Protein AF-A0A924TQT7-F1 (afdb_monomer)

Mean predicted aligned error: 9.61 Å

Foldseek 3Di:
DLVLLCVLCCVPQNLVRQLVLLQVLLVVLCVVVVLSVQVSADRDPSHGDCVSVVVSLVPDDVVCSVVSVVSSVVSSLVSVCVVPNNVVSVVSVCCVPPDPPPPPPPPPPDD

Secondary structure (DSSP, 8-state):
-HHHHHHHHHHHHHHHHHHHHHHHHHHHHTTT-GGGGGG-PPPBTTB---HHHHHHHHTS-HHHHHHHHHHHHHHHHHHHHHHH-HHHHHHHHHHHHS-------------

Structure (mmCIF, N/CA/C/O backbone):
data_AF-A0A924TQT7-F1
#
_entry.id   AF-A0A924TQT7-F1
#
loop_
_atom_site.group_PDB
_atom_site.id
_atom_site.type_symbol
_atom_site.label_atom_id
_atom_site.label_alt_id
_atom_site.label_comp_id
_atom_site.label_asym_id
_atom_site.label_entity_id
_atom_site.label_seq_id
_atom_site.pdbx_PDB_ins_code
_atom_site.Cartn_x
_atom_site.Cartn_y
_atom_site.Cartn_z
_atom_site.occupancy
_atom_site.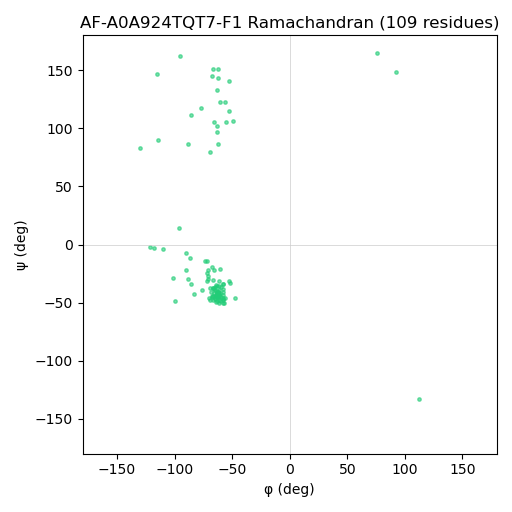B_iso_or_equiv
_atom_site.auth_seq_id
_atom_site.auth_comp_id
_atom_site.auth_asym_id
_atom_site.auth_atom_id
_atom_site.pdbx_PDB_model_num
ATOM 1 N N . MET A 1 1 ? -0.040 12.618 -3.912 1.00 61.66 1 MET A N 1
ATOM 2 C CA . MET A 1 1 ? -0.577 11.250 -3.754 1.00 61.66 1 MET A CA 1
ATOM 3 C C . MET A 1 1 ? -0.034 10.499 -2.530 1.00 61.66 1 MET A C 1
ATOM 5 O O . MET A 1 1 ? -0.693 10.548 -1.505 1.00 61.66 1 MET A O 1
ATOM 9 N N . LEU A 1 2 ? 1.146 9.851 -2.547 1.00 65.50 2 LEU A N 1
ATOM 10 C CA . LEU A 1 2 ? 1.658 9.090 -1.375 1.00 65.50 2 LEU A CA 1
ATOM 11 C C . LEU A 1 2 ? 1.801 9.948 -0.102 1.00 65.50 2 LEU A C 1
ATOM 13 O O . LEU A 1 2 ? 1.449 9.509 0.991 1.00 65.50 2 LEU A O 1
ATOM 17 N N . GLN A 1 3 ? 2.243 11.199 -0.250 1.00 68.06 3 GLN A N 1
ATOM 18 C CA . GLN A 1 3 ? 2.343 12.145 0.864 1.00 68.06 3 GLN A CA 1
ATOM 19 C C . GLN A 1 3 ? 0.973 12.548 1.435 1.00 68.06 3 GLN A C 1
ATOM 21 O O . GLN A 1 3 ? 0.824 12.673 2.646 1.00 68.06 3 GLN A O 1
ATOM 26 N N . GLU A 1 4 ? -0.047 12.701 0.589 1.00 71.94 4 GLU A N 1
ATOM 27 C CA . GLU A 1 4 ? -1.419 13.001 1.030 1.00 71.94 4 GLU A CA 1
ATOM 28 C C . GLU A 1 4 ? -2.040 11.802 1.749 1.00 71.94 4 GLU A C 1
ATOM 30 O O . GLU A 1 4 ? -2.704 11.976 2.768 1.00 71.94 4 GLU A O 1
ATOM 35 N N . MET A 1 5 ? -1.753 10.581 1.280 1.00 72.50 5 MET A N 1
ATOM 36 C CA . MET A 1 5 ? -2.127 9.349 1.979 1.00 72.50 5 MET A CA 1
ATOM 37 C C . MET A 1 5 ? -1.457 9.281 3.354 1.00 72.50 5 MET A C 1
ATOM 39 O O . MET A 1 5 ? -2.136 9.009 4.338 1.00 72.50 5 MET A O 1
ATOM 43 N N . ASN A 1 6 ? -0.160 9.596 3.457 1.00 72.50 6 ASN A N 1
ATOM 44 C CA . ASN A 1 6 ? 0.538 9.666 4.743 1.00 72.50 6 ASN A CA 1
ATOM 45 C C . ASN A 1 6 ? -0.145 10.664 5.694 1.00 72.50 6 ASN A C 1
ATOM 47 O O . ASN A 1 6 ? -0.493 10.306 6.817 1.00 72.50 6 ASN A O 1
ATOM 51 N N . THR A 1 7 ? -0.423 11.887 5.241 1.00 74.50 7 THR A N 1
ATOM 52 C CA . THR A 1 7 ? -1.084 12.915 6.062 1.00 74.50 7 THR A CA 1
ATOM 53 C C . THR A 1 7 ? -2.492 12.507 6.503 1.00 74.50 7 THR A C 1
ATOM 55 O O . THR A 1 7 ? -2.845 12.718 7.661 1.00 74.50 7 THR A O 1
ATOM 58 N N . ALA A 1 8 ? -3.280 11.881 5.625 1.00 75.56 8 ALA A N 1
ATOM 59 C CA . ALA A 1 8 ? -4.635 11.427 5.939 1.00 75.56 8 ALA A CA 1
ATOM 60 C C . ALA A 1 8 ? -4.661 10.217 6.891 1.00 75.56 8 ALA A C 1
ATOM 62 O O . ALA A 1 8 ? -5.589 10.073 7.687 1.00 75.56 8 ALA A O 1
ATOM 63 N N . LEU A 1 9 ? -3.646 9.350 6.830 1.00 76.88 9 LEU A N 1
ATOM 64 C CA . LEU A 1 9 ? -3.573 8.127 7.631 1.00 76.88 9 LEU A CA 1
ATOM 65 C C . LEU A 1 9 ? -2.920 8.333 9.000 1.00 76.88 9 LEU A C 1
ATOM 67 O O . LEU A 1 9 ? -3.293 7.654 9.958 1.00 76.88 9 LEU A O 1
ATOM 71 N N . ARG A 1 10 ? -1.995 9.292 9.131 1.00 81.56 10 ARG A N 1
ATOM 72 C CA . ARG A 1 10 ? -1.356 9.657 10.408 1.00 81.56 10 ARG A CA 1
ATOM 73 C C . ARG A 1 10 ? -2.338 9.847 11.577 1.00 81.56 10 ARG A C 1
ATOM 75 O O . ARG A 1 10 ? -2.053 9.283 12.630 1.00 81.56 10 ARG A O 1
ATOM 82 N N . PRO A 1 11 ? -3.472 10.564 11.455 1.00 80.56 11 PRO A N 1
ATOM 83 C CA . PRO A 1 11 ? -4.417 10.710 12.567 1.00 80.56 11 PRO A CA 1
ATOM 84 C C . PRO A 1 11 ? -5.212 9.435 12.899 1.00 80.56 11 PRO A C 1
ATOM 86 O O . PRO A 1 11 ? -5.825 9.379 13.959 1.00 80.56 11 PRO A O 1
ATOM 89 N N . ILE A 1 12 ? -5.217 8.421 12.026 1.00 82.25 12 ILE A N 1
ATOM 90 C CA . ILE A 1 12 ? -6.021 7.197 12.192 1.00 82.25 12 ILE A CA 1
ATOM 91 C C . ILE A 1 12 ? -5.170 6.051 12.740 1.00 82.25 12 ILE A C 1
ATO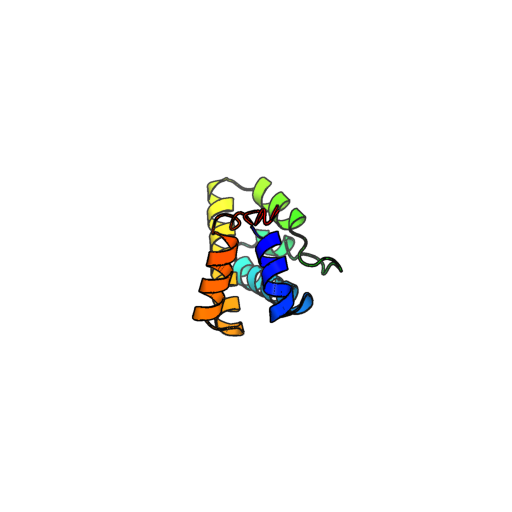M 93 O O . ILE A 1 12 ? -5.570 5.383 13.687 1.00 82.25 12 ILE A O 1
ATOM 97 N N . ILE A 1 13 ? -3.996 5.824 12.144 1.00 80.69 13 ILE A N 1
ATOM 98 C CA . ILE A 1 13 ? -3.120 4.683 12.465 1.00 80.69 13 ILE A CA 1
ATOM 99 C C . ILE A 1 13 ? -1.750 5.109 13.013 1.00 80.69 13 ILE A C 1
ATOM 101 O O . ILE A 1 13 ? -0.939 4.263 13.386 1.00 80.69 13 ILE A O 1
ATOM 105 N N . GLY A 1 14 ? -1.477 6.416 13.088 1.00 82.75 14 GLY A N 1
ATOM 106 C CA . GLY A 1 14 ? -0.192 6.957 13.530 1.00 82.75 14 GLY A CA 1
ATOM 107 C C . GLY A 1 14 ? 0.917 6.833 12.479 1.00 82.75 14 GLY A C 1
ATOM 108 O O . GLY A 1 14 ? 0.822 6.060 11.528 1.00 82.75 14 GLY A O 1
ATOM 109 N N . VAL A 1 15 ? 2.013 7.575 12.676 1.00 80.06 15 VAL A N 1
ATOM 110 C CA . VAL A 1 15 ? 3.196 7.551 11.786 1.00 80.06 15 VAL A CA 1
ATOM 111 C C . VAL A 1 15 ? 3.749 6.129 11.643 1.00 80.06 15 VAL A C 1
ATOM 113 O O . VAL A 1 15 ? 3.942 5.642 10.534 1.00 80.06 15 VAL A O 1
ATOM 116 N N . ARG A 1 16 ? 3.888 5.412 12.766 1.00 80.00 16 ARG A N 1
ATOM 117 C CA . ARG A 1 16 ? 4.380 4.027 12.774 1.00 80.00 16 ARG A CA 1
ATOM 118 C C . ARG A 1 16 ? 3.422 3.042 12.103 1.00 80.00 16 ARG A C 1
ATOM 120 O O . ARG A 1 16 ? 3.875 2.048 11.546 1.00 80.00 16 ARG A O 1
ATOM 127 N N . GLY A 1 17 ? 2.113 3.300 12.150 1.00 82.69 17 GLY A N 1
ATOM 128 C CA . GLY A 1 17 ? 1.123 2.479 11.453 1.00 82.69 17 GLY A CA 1
ATOM 129 C C . GLY A 1 17 ? 1.236 2.629 9.941 1.00 82.69 17 GLY A C 1
ATOM 130 O O . GLY A 1 17 ? 1.200 1.630 9.227 1.00 82.69 17 GLY A O 1
ATOM 131 N N . VAL A 1 18 ? 1.452 3.856 9.457 1.00 80.88 18 VAL A N 1
ATOM 132 C CA . VAL A 1 18 ? 1.686 4.127 8.031 1.00 80.88 18 VAL A CA 1
ATOM 133 C C . VAL A 1 18 ? 2.979 3.465 7.548 1.00 80.88 18 VAL A C 1
ATOM 135 O O . VAL A 1 18 ? 2.974 2.803 6.510 1.00 80.88 18 VAL A O 1
ATOM 138 N N . GLU A 1 19 ? 4.063 3.563 8.319 1.00 81.75 19 GLU A N 1
ATOM 139 C CA . GLU A 1 19 ? 5.333 2.891 8.010 1.00 81.75 19 GLU A CA 1
ATOM 140 C C . GLU A 1 19 ? 5.194 1.366 7.980 1.00 81.75 19 GLU A C 1
ATOM 142 O O . GLU A 1 19 ? 5.634 0.721 7.029 1.00 81.75 19 GLU A O 1
ATOM 147 N N . ALA A 1 20 ? 4.554 0.776 8.994 1.00 84.69 20 ALA A N 1
ATOM 148 C CA . ALA A 1 20 ? 4.350 -0.668 9.065 1.00 84.69 20 ALA A CA 1
ATOM 149 C C . ALA A 1 20 ? 3.483 -1.175 7.904 1.00 84.69 20 ALA A C 1
ATOM 151 O O . ALA A 1 20 ? 3.775 -2.219 7.317 1.00 84.69 20 ALA A O 1
ATOM 152 N N . LEU A 1 21 ? 2.442 -0.421 7.543 1.00 85.69 21 LEU A N 1
ATOM 153 C CA . LEU A 1 21 ? 1.566 -0.729 6.418 1.00 85.69 21 LEU A CA 1
ATOM 154 C C . LEU A 1 21 ? 2.330 -0.697 5.091 1.00 85.69 21 LEU A C 1
ATOM 156 O O . LEU A 1 21 ? 2.209 -1.618 4.281 1.00 85.69 21 LEU A O 1
ATOM 160 N N . TYR A 1 22 ? 3.152 0.330 4.882 1.00 83.56 22 TYR A N 1
ATOM 161 C CA . TYR A 1 22 ? 3.979 0.453 3.687 1.00 83.56 22 TYR A CA 1
ATOM 162 C C . TYR A 1 22 ? 5.053 -0.631 3.611 1.00 83.56 22 TYR A C 1
ATOM 164 O O . TYR A 1 22 ? 5.153 -1.313 2.595 1.00 83.56 22 TYR A O 1
ATOM 172 N N . SER A 1 23 ? 5.791 -0.865 4.697 1.00 84.12 23 SER A N 1
ATOM 173 C CA . SER A 1 23 ? 6.807 -1.919 4.774 1.00 84.12 23 SER A CA 1
ATOM 174 C C . SER A 1 23 ? 6.206 -3.296 4.484 1.00 84.12 23 SER A C 1
ATOM 176 O O . SER A 1 23 ? 6.748 -4.056 3.681 1.00 84.12 23 SER A O 1
ATOM 178 N N . ARG A 1 24 ? 5.027 -3.595 5.046 1.00 87.31 24 ARG A N 1
ATOM 179 C CA . ARG A 1 24 ? 4.306 -4.838 4.751 1.00 87.31 24 ARG A CA 1
ATOM 180 C C . ARG A 1 24 ? 3.840 -4.908 3.298 1.00 87.31 24 ARG A C 1
ATOM 182 O O . ARG A 1 24 ? 3.915 -5.979 2.703 1.00 87.31 24 ARG A O 1
ATOM 189 N N . SER A 1 25 ? 3.391 -3.792 2.726 1.00 87.94 25 SER A N 1
ATOM 190 C CA . SER A 1 25 ? 3.000 -3.725 1.312 1.00 87.94 25 SER A CA 1
ATOM 191 C C . SER A 1 25 ? 4.185 -4.052 0.407 1.00 87.94 25 SER A C 1
ATOM 193 O O . SER A 1 25 ? 4.081 -4.958 -0.414 1.00 87.94 25 SER A O 1
ATOM 195 N N . VAL A 1 26 ? 5.329 -3.395 0.634 1.00 85.69 26 VAL A N 1
ATOM 196 C CA . VAL A 1 26 ? 6.586 -3.637 -0.087 1.00 85.69 26 VAL A CA 1
ATOM 197 C C . VAL A 1 26 ? 7.020 -5.093 0.055 1.00 85.69 26 VAL A C 1
ATOM 199 O O . VAL A 1 26 ? 7.314 -5.729 -0.953 1.00 85.69 26 VAL A O 1
ATOM 202 N N . HIS A 1 27 ? 6.996 -5.644 1.272 1.00 86.38 27 HIS A N 1
ATOM 203 C CA . HIS A 1 27 ? 7.380 -7.031 1.543 1.00 86.38 27 HIS A CA 1
ATOM 204 C C . HIS A 1 27 ? 6.503 -8.055 0.809 1.00 86.38 27 HIS A C 1
ATOM 206 O O . HIS A 1 27 ? 7.005 -9.055 0.308 1.00 86.38 27 HIS A O 1
ATOM 212 N N . ILE A 1 28 ? 5.193 -7.814 0.715 1.00 87.56 28 ILE A N 1
ATOM 213 C CA . ILE A 1 28 ? 4.297 -8.694 -0.042 1.00 87.56 28 ILE A CA 1
ATOM 214 C C . ILE A 1 28 ? 4.572 -8.555 -1.540 1.00 87.56 28 ILE A C 1
ATOM 216 O O . ILE A 1 28 ? 4.715 -9.560 -2.231 1.00 87.56 28 ILE A O 1
ATOM 220 N N . THR A 1 29 ? 4.704 -7.334 -2.058 1.00 87.12 29 THR A N 1
ATOM 221 C CA . THR A 1 29 ? 4.934 -7.126 -3.495 1.00 87.12 29 THR A CA 1
ATOM 222 C C . THR A 1 29 ? 6.325 -7.512 -3.972 1.00 87.12 29 THR A C 1
ATOM 224 O O . THR A 1 29 ? 6.486 -7.855 -5.142 1.00 87.12 29 THR A O 1
ATOM 227 N N . SER A 1 30 ? 7.326 -7.518 -3.090 1.00 85.31 30 SER A N 1
ATOM 228 C CA . SER A 1 30 ? 8.685 -7.928 -3.440 1.00 85.31 30 SER A CA 1
ATOM 229 C C . SER A 1 30 ? 8.784 -9.415 -3.776 1.00 85.31 30 SER A C 1
ATOM 231 O O . SER A 1 30 ? 9.706 -9.809 -4.486 1.00 85.31 30 SER A O 1
ATOM 233 N N . THR A 1 31 ? 7.804 -10.226 -3.355 1.00 84.56 31 THR A N 1
ATOM 234 C CA . THR A 1 31 ? 7.682 -11.631 -3.777 1.00 84.56 31 THR A CA 1
ATOM 235 C C . THR A 1 31 ? 7.486 -11.774 -5.286 1.00 84.56 31 THR A C 1
ATOM 237 O O . THR A 1 31 ? 7.948 -12.748 -5.874 1.00 84.56 31 THR A O 1
ATOM 240 N N . GLN A 1 32 ? 6.836 -10.792 -5.917 1.00 83.38 32 GLN A N 1
ATOM 241 C CA . GLN A 1 32 ? 6.585 -10.756 -7.356 1.00 83.38 32 GLN A CA 1
ATOM 242 C C . GLN A 1 32 ? 7.557 -9.820 -8.090 1.00 83.38 32 GLN A C 1
ATOM 244 O O . GLN A 1 32 ? 7.886 -10.059 -9.248 1.00 83.38 32 GLN A O 1
ATOM 249 N N . TRP A 1 33 ? 8.046 -8.779 -7.411 1.00 81.12 33 TRP A N 1
ATOM 250 C CA . TRP A 1 33 ? 8.920 -7.749 -7.970 1.00 81.12 33 TRP A CA 1
ATOM 251 C C . TRP A 1 33 ? 10.142 -7.543 -7.071 1.00 81.12 33 TRP A C 1
ATOM 253 O O . TRP A 1 33 ? 10.172 -6.625 -6.253 1.00 81.12 33 TRP A O 1
ATOM 263 N N . ALA A 1 34 ? 11.172 -8.381 -7.228 1.00 79.88 34 ALA A N 1
ATOM 264 C CA . ALA A 1 34 ? 12.359 -8.387 -6.358 1.00 79.88 34 ALA A CA 1
ATOM 265 C C . ALA A 1 34 ? 13.037 -7.008 -6.213 1.00 79.88 34 ALA A C 1
ATOM 267 O O . ALA A 1 34 ? 13.546 -6.670 -5.147 1.00 79.88 34 ALA A O 1
ATOM 268 N N . MET A 1 35 ? 12.970 -6.180 -7.258 1.00 76.81 35 MET A N 1
ATOM 269 C CA . MET A 1 35 ? 13.414 -4.781 -7.261 1.00 76.81 35 MET A CA 1
ATOM 270 C C . MET A 1 35 ? 12.835 -3.943 -6.103 1.00 76.81 35 MET A C 1
ATOM 272 O O . MET A 1 35 ? 13.528 -3.086 -5.562 1.00 76.81 35 MET A O 1
ATOM 276 N N . LEU A 1 36 ? 11.603 -4.219 -5.658 1.00 75.06 36 LEU A N 1
ATOM 277 C CA . LEU A 1 36 ? 10.955 -3.490 -4.565 1.00 75.06 36 LEU A CA 1
ATOM 278 C C . LEU A 1 36 ? 11.563 -3.793 -3.197 1.00 75.06 36 LEU A C 1
ATOM 280 O O . LEU A 1 36 ? 11.450 -2.959 -2.300 1.00 75.06 36 LEU A O 1
ATOM 284 N N . ALA A 1 37 ? 12.243 -4.930 -3.020 1.00 74.44 37 ALA A N 1
ATOM 285 C CA . ALA A 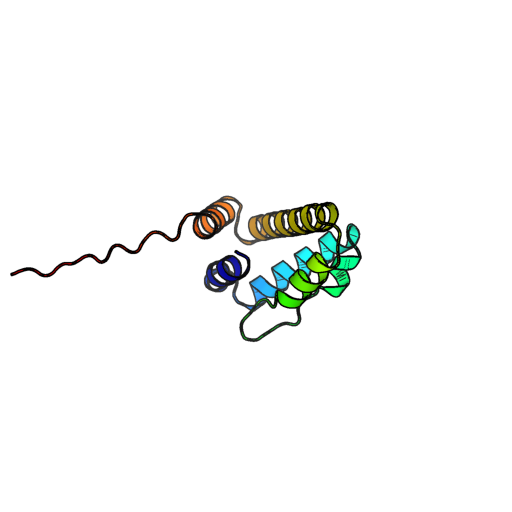1 37 ? 12.893 -5.251 -1.749 1.00 74.44 37 ALA A CA 1
ATOM 286 C C . ALA A 1 37 ? 13.920 -4.174 -1.350 1.00 74.44 37 ALA A C 1
ATOM 288 O O . ALA A 1 37 ? 14.035 -3.829 -0.172 1.00 74.44 37 ALA A O 1
ATOM 289 N N . ALA A 1 38 ? 14.593 -3.581 -2.344 1.00 69.88 38 ALA A N 1
ATOM 290 C CA . ALA A 1 38 ? 15.555 -2.497 -2.159 1.00 69.88 38 ALA A CA 1
ATOM 291 C C . ALA A 1 38 ? 14.907 -1.140 -1.818 1.00 69.88 38 ALA A C 1
ATOM 293 O O . ALA A 1 38 ? 15.598 -0.232 -1.371 1.00 69.88 38 ALA A O 1
ATOM 294 N N . SER A 1 39 ? 13.589 -0.998 -2.000 1.00 69.56 39 SER A N 1
ATOM 295 C CA . SER A 1 39 ? 12.837 0.244 -1.754 1.00 69.56 39 SER A CA 1
ATOM 296 C C . SER A 1 39 ? 12.170 0.306 -0.377 1.00 69.56 39 SER A C 1
ATOM 298 O O . SER A 1 39 ? 11.299 1.146 -0.138 1.00 69.56 39 SER A O 1
ATOM 300 N N . THR A 1 40 ? 12.561 -0.590 0.538 1.00 67.25 40 THR A N 1
ATOM 301 C CA . THR A 1 40 ? 12.098 -0.549 1.929 1.00 67.25 40 THR A CA 1
ATOM 302 C C . THR A 1 40 ? 12.588 0.750 2.563 1.00 67.25 40 THR A C 1
ATOM 304 O O . THR A 1 40 ? 13.764 0.885 2.895 1.00 67.25 40 THR A O 1
ATOM 307 N N . ALA A 1 41 ? 11.685 1.720 2.683 1.00 62.31 41 ALA A N 1
ATOM 308 C CA . ALA A 1 41 ? 12.000 3.037 3.204 1.00 62.31 41 ALA A CA 1
ATOM 309 C C . ALA A 1 41 ? 12.465 2.934 4.668 1.00 62.31 41 ALA A C 1
ATOM 311 O O . ALA A 1 41 ? 11.805 2.252 5.464 1.00 62.31 41 ALA A O 1
ATOM 312 N N . PRO A 1 42 ? 13.572 3.594 5.052 1.00 57.91 42 PRO A N 1
ATOM 313 C CA . PRO A 1 42 ? 13.914 3.740 6.457 1.00 57.91 42 PRO A CA 1
ATOM 314 C C . PRO A 1 42 ? 12.814 4.537 7.166 1.00 57.91 42 PRO A C 1
ATOM 316 O O . PRO A 1 42 ? 12.250 5.470 6.595 1.00 57.91 42 PRO A O 1
ATOM 319 N N . ALA A 1 43 ? 12.511 4.169 8.412 1.00 56.25 43 ALA A N 1
ATOM 320 C CA . ALA A 1 43 ? 11.583 4.931 9.238 1.00 56.25 43 ALA A CA 1
ATOM 321 C C . ALA A 1 43 ? 12.131 6.353 9.424 1.00 56.25 43 ALA A C 1
ATOM 323 O O . ALA A 1 43 ? 13.261 6.516 9.896 1.00 56.25 43 ALA A O 1
ATOM 324 N N . THR A 1 44 ? 11.361 7.373 9.040 1.00 60.12 44 THR A N 1
ATOM 325 C CA . THR A 1 44 ? 11.762 8.773 9.226 1.00 60.12 44 THR A CA 1
ATOM 326 C C . THR A 1 44 ? 10.809 9.461 10.195 1.00 60.12 44 THR A C 1
ATOM 328 O O . THR A 1 44 ? 9.614 9.166 10.207 1.00 60.12 44 THR A O 1
ATOM 331 N N . PRO A 1 45 ? 11.291 10.414 11.012 1.00 55.25 45 PRO A N 1
ATOM 332 C CA . PRO A 1 45 ? 10.431 11.140 11.949 1.00 55.25 45 PRO A CA 1
ATOM 333 C C . PRO A 1 45 ? 9.297 11.924 11.259 1.00 55.25 45 PRO A C 1
ATOM 335 O O . PRO A 1 45 ? 8.280 12.203 11.895 1.00 55.25 45 PRO A O 1
ATOM 338 N N . ASP A 1 46 ? 9.434 12.230 9.964 1.00 61.38 46 ASP A N 1
ATOM 339 C CA . ASP A 1 46 ? 8.415 12.904 9.147 1.00 61.38 46 ASP A CA 1
ATOM 340 C C . ASP A 1 46 ? 7.432 11.936 8.450 1.00 61.38 46 ASP A C 1
ATOM 342 O O . ASP A 1 46 ? 6.400 12.345 7.904 1.00 61.38 46 ASP A O 1
ATOM 346 N N . GLY A 1 47 ? 7.697 10.629 8.532 1.00 63.06 47 GLY A N 1
ATOM 347 C CA . GLY A 1 47 ? 6.876 9.560 7.979 1.00 63.06 47 GLY A CA 1
ATOM 348 C C . GLY A 1 47 ? 7.542 8.823 6.821 1.00 63.06 47 GLY A C 1
ATOM 349 O O . GLY A 1 47 ? 8.676 8.361 6.916 1.00 63.06 47 GLY A O 1
ATOM 350 N N . LEU A 1 48 ? 6.791 8.632 5.742 1.00 66.44 48 LEU A N 1
ATOM 351 C CA . LEU A 1 48 ? 7.127 7.684 4.684 1.00 66.44 48 LEU A CA 1
ATOM 352 C C . LEU A 1 48 ? 8.066 8.323 3.641 1.00 66.44 48 LEU A C 1
ATOM 354 O O . LEU A 1 48 ? 7.656 9.208 2.890 1.00 66.44 48 LEU A O 1
ATOM 358 N N . GLU A 1 49 ? 9.320 7.867 3.589 1.00 70.12 49 GLU A N 1
ATOM 359 C CA . GLU A 1 49 ? 10.322 8.285 2.596 1.00 70.12 49 GLU A CA 1
ATOM 360 C C . GLU A 1 49 ? 10.033 7.587 1.256 1.00 70.12 49 GLU A C 1
ATOM 362 O O . GLU A 1 49 ? 10.010 6.361 1.173 1.00 70.12 49 GLU A O 1
ATOM 367 N N . THR A 1 50 ? 9.734 8.356 0.205 1.00 70.06 50 THR A N 1
ATOM 368 C CA . THR A 1 50 ? 9.328 7.802 -1.107 1.00 70.06 50 THR A CA 1
ATOM 369 C C . THR A 1 50 ? 10.376 7.983 -2.202 1.00 70.06 50 THR A C 1
ATOM 371 O O . THR A 1 50 ? 10.184 7.495 -3.316 1.00 70.06 50 THR A O 1
ATOM 374 N N . GLY A 1 51 ? 11.484 8.663 -1.920 1.00 75.12 51 GLY A N 1
ATOM 375 C CA . GLY A 1 51 ? 12.565 8.926 -2.864 1.00 75.12 51 GLY A CA 1
ATOM 376 C C . GLY A 1 51 ? 13.280 7.654 -3.307 1.00 75.12 51 GLY A C 1
ATOM 377 O O . GLY A 1 51 ? 13.585 7.523 -4.495 1.00 75.12 51 GLY A O 1
ATOM 378 N N . ALA A 1 52 ? 13.459 6.675 -2.413 1.00 77.44 52 ALA A N 1
ATOM 379 C CA . ALA A 1 52 ? 13.995 5.365 -2.787 1.00 77.44 52 ALA A CA 1
ATOM 380 C C . ALA A 1 52 ? 13.100 4.639 -3.812 1.00 77.44 52 ALA A C 1
ATOM 382 O O . ALA A 1 52 ? 13.594 4.111 -4.809 1.00 77.44 52 ALA A O 1
ATOM 383 N N . LEU A 1 53 ? 11.776 4.670 -3.615 1.00 79.62 53 LEU A N 1
ATOM 384 C CA . LEU A 1 53 ? 10.813 4.066 -4.541 1.00 79.62 53 LEU A CA 1
ATOM 385 C C . LEU A 1 53 ? 10.787 4.803 -5.887 1.00 79.62 53 LEU A C 1
ATOM 387 O O . LEU A 1 53 ? 10.832 4.163 -6.934 1.00 79.62 53 LEU A O 1
ATOM 391 N N . GLN A 1 54 ? 10.752 6.138 -5.878 1.00 80.88 54 GLN A N 1
ATOM 392 C CA . GLN A 1 54 ? 10.758 6.939 -7.107 1.00 80.88 54 GLN A CA 1
ATOM 393 C C . GLN A 1 54 ? 12.032 6.715 -7.929 1.00 80.88 54 GLN A C 1
ATOM 395 O O . GLN A 1 54 ? 11.957 6.532 -9.142 1.00 80.88 54 GLN A O 1
ATOM 400 N N . SER A 1 55 ? 13.190 6.658 -7.268 1.00 83.25 55 SER A N 1
ATOM 401 C CA . SER A 1 55 ? 14.469 6.379 -7.929 1.00 83.25 55 SER A CA 1
ATOM 402 C C . SER A 1 55 ? 14.501 4.973 -8.526 1.00 83.25 55 SER A C 1
ATOM 404 O O . SER A 1 55 ? 15.024 4.783 -9.622 1.00 83.25 55 SER A O 1
ATOM 406 N N . LEU A 1 56 ? 13.929 3.980 -7.837 1.00 82.88 56 LEU A N 1
ATOM 407 C CA . LEU A 1 56 ? 13.816 2.613 -8.345 1.00 82.88 56 LEU A CA 1
ATOM 408 C C . LEU A 1 56 ? 12.905 2.547 -9.582 1.00 82.88 56 LEU A C 1
ATOM 410 O O . LEU A 1 56 ? 13.273 1.952 -10.589 1.00 82.88 56 LEU A O 1
ATOM 414 N N . LEU A 1 57 ? 11.739 3.196 -9.530 1.00 83.50 57 LEU A N 1
ATOM 415 C CA . LEU A 1 57 ? 10.794 3.238 -10.649 1.00 83.50 57 LEU A CA 1
ATOM 416 C C . LEU A 1 57 ? 11.377 3.957 -11.872 1.00 83.50 57 LEU A C 1
ATOM 418 O O . LEU A 1 57 ? 11.125 3.531 -12.994 1.00 83.50 57 LEU A O 1
ATOM 422 N N . ALA A 1 58 ? 12.192 4.995 -11.664 1.00 85.69 58 ALA A N 1
ATOM 423 C CA . ALA A 1 58 ? 12.878 5.714 -12.738 1.00 85.69 58 ALA A CA 1
ATOM 424 C C . ALA A 1 58 ? 13.928 4.863 -13.479 1.00 85.69 58 ALA A C 1
ATOM 426 O O . ALA A 1 58 ? 14.280 5.180 -14.612 1.00 85.69 58 ALA A O 1
ATOM 427 N N . GLN A 1 59 ? 14.428 3.792 -12.854 1.00 85.38 59 GLN A N 1
ATOM 428 C CA . GLN A 1 59 ? 15.380 2.858 -13.466 1.00 85.38 59 GLN A CA 1
ATOM 429 C C . GLN A 1 59 ? 14.691 1.745 -14.270 1.00 85.38 59 GLN A C 1
ATOM 431 O O . GLN A 1 59 ? 15.359 1.031 -15.016 1.00 85.38 59 GLN A O 1
ATOM 436 N N . CYS A 1 60 ? 13.372 1.589 -14.136 1.00 83.44 60 CYS A N 1
ATOM 437 C CA . CYS A 1 60 ? 12.609 0.554 -14.823 1.00 83.44 60 CYS A CA 1
ATOM 438 C C . CYS A 1 60 ? 11.975 1.040 -16.117 1.00 83.44 60 CYS A C 1
ATOM 440 O O . CYS A 1 60 ? 11.791 2.236 -16.352 1.00 83.44 60 CYS A O 1
ATOM 442 N N . SER A 1 61 ? 11.588 0.081 -16.961 1.00 88.44 61 SER A N 1
ATOM 443 C CA . SER A 1 61 ? 10.765 0.404 -18.118 1.00 88.44 61 SER A CA 1
ATOM 444 C C . SER A 1 61 ? 9.412 0.972 -17.661 1.00 88.44 61 SER A C 1
ATOM 446 O O . SER A 1 61 ? 8.906 0.600 -16.598 1.00 88.44 61 SER A O 1
ATOM 448 N N . PRO A 1 62 ? 8.773 1.846 -18.458 1.00 86.56 62 PRO A N 1
ATOM 449 C CA . PRO A 1 62 ? 7.492 2.436 -18.085 1.00 86.56 62 PRO A CA 1
ATOM 450 C C . PRO A 1 62 ? 6.415 1.376 -17.823 1.00 86.56 62 PRO A C 1
ATOM 452 O O . PRO A 1 62 ? 5.604 1.557 -16.923 1.00 86.56 62 PRO A O 1
ATOM 455 N N . ALA A 1 63 ? 6.429 0.251 -18.546 1.00 87.69 63 ALA A N 1
ATOM 456 C CA . ALA A 1 63 ? 5.491 -0.849 -18.331 1.00 87.69 63 ALA A CA 1
ATOM 457 C C . ALA A 1 63 ? 5.714 -1.558 -16.982 1.00 87.69 63 ALA A C 1
ATOM 459 O O . ALA A 1 63 ? 4.753 -1.810 -16.254 1.00 87.69 63 ALA A O 1
ATOM 460 N N . GLU A 1 64 ? 6.970 -1.838 -16.624 1.00 85.31 64 GLU A N 1
ATOM 461 C CA . GLU A 1 64 ? 7.317 -2.445 -15.333 1.00 85.31 64 GLU A CA 1
ATOM 462 C C . GLU A 1 64 ? 7.025 -1.494 -14.178 1.00 85.31 64 GLU A C 1
ATOM 464 O O . GLU A 1 64 ? 6.412 -1.902 -13.196 1.00 85.31 64 GLU A O 1
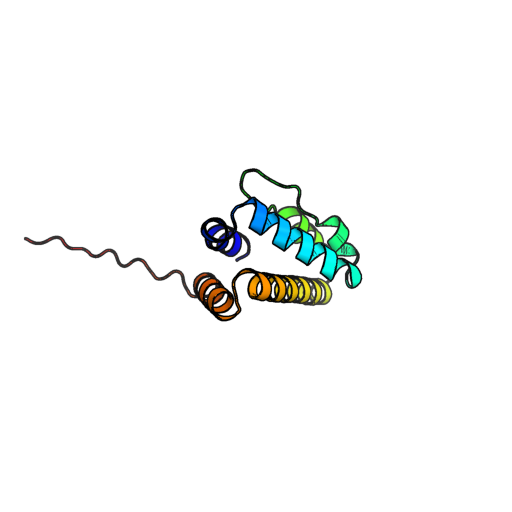ATOM 469 N N . ALA A 1 65 ? 7.390 -0.217 -14.310 1.00 85.75 65 ALA A N 1
ATOM 470 C CA . ALA A 1 65 ? 7.119 0.795 -13.298 1.00 85.75 65 ALA A CA 1
ATOM 471 C C . ALA A 1 65 ? 5.613 0.912 -13.012 1.00 85.75 65 ALA A C 1
ATOM 473 O O . ALA A 1 65 ? 5.210 0.986 -11.849 1.00 85.75 65 ALA A O 1
ATOM 474 N N . LEU A 1 66 ? 4.772 0.864 -14.050 1.00 87.12 66 LEU A N 1
ATOM 475 C CA . LEU A 1 66 ? 3.315 0.924 -13.919 1.00 87.12 66 LEU A CA 1
ATOM 476 C C . LEU A 1 66 ? 2.750 -0.341 -13.262 1.00 87.12 66 LEU A C 1
ATOM 478 O O . LEU A 1 66 ? 1.976 -0.241 -12.311 1.00 87.12 66 LEU A O 1
ATOM 482 N N . ALA A 1 67 ? 3.168 -1.527 -13.715 1.00 87.81 67 ALA A N 1
ATOM 483 C CA . ALA A 1 67 ? 2.719 -2.800 -13.150 1.00 87.81 67 ALA A CA 1
ATOM 484 C C . ALA A 1 67 ? 3.125 -2.949 -11.674 1.00 87.81 67 ALA A C 1
ATOM 486 O O . ALA A 1 67 ? 2.303 -3.310 -10.829 1.00 87.81 67 ALA A O 1
ATOM 487 N N . CYS A 1 68 ? 4.372 -2.602 -11.364 1.00 85.62 68 CYS A N 1
ATOM 488 C CA . CYS A 1 68 ? 4.956 -2.625 -10.031 1.00 85.62 68 CYS A CA 1
ATOM 489 C C . CYS A 1 68 ? 4.252 -1.634 -9.088 1.00 85.62 68 CYS A C 1
ATOM 491 O O . CYS A 1 68 ? 3.783 -2.018 -8.014 1.00 85.62 68 CYS A O 1
ATOM 493 N N . SER A 1 69 ? 4.070 -0.384 -9.527 1.00 84.69 69 SER A N 1
ATOM 494 C CA . SER A 1 69 ? 3.355 0.638 -8.750 1.00 84.69 69 SER A CA 1
ATOM 495 C C . SER A 1 69 ? 1.899 0.248 -8.499 1.00 84.69 69 SER A C 1
ATOM 497 O O . SER A 1 69 ? 1.398 0.416 -7.388 1.00 84.69 69 SER A O 1
ATOM 499 N N . ASN A 1 70 ? 1.220 -0.314 -9.503 1.00 88.12 70 ASN A N 1
ATOM 500 C CA . ASN A 1 70 ? -0.162 -0.763 -9.368 1.00 88.12 70 ASN A CA 1
ATOM 501 C C . ASN A 1 70 ? -0.288 -1.943 -8.391 1.00 88.12 70 ASN A C 1
ATOM 503 O O . ASN A 1 70 ? -1.186 -1.953 -7.549 1.00 88.12 70 ASN A O 1
ATOM 507 N N . ALA A 1 71 ? 0.632 -2.911 -8.449 1.00 88.75 71 ALA A N 1
ATOM 508 C CA . ALA A 1 71 ? 0.672 -4.026 -7.505 1.00 88.75 71 ALA A CA 1
ATOM 509 C C . ALA A 1 71 ? 0.912 -3.551 -6.061 1.00 88.75 71 ALA A C 1
ATOM 511 O O . ALA A 1 71 ? 0.244 -4.025 -5.134 1.00 88.75 71 ALA A O 1
ATOM 512 N N . LEU A 1 72 ? 1.820 -2.586 -5.868 1.00 87.19 72 LEU A N 1
ATOM 513 C CA . LEU A 1 72 ? 2.107 -1.990 -4.560 1.00 87.19 72 LEU A CA 1
ATOM 514 C C . LEU A 1 72 ? 0.886 -1.261 -4.001 1.00 87.19 72 LEU A C 1
ATOM 516 O O . LEU A 1 72 ? 0.490 -1.501 -2.861 1.00 87.19 72 LEU A O 1
ATOM 520 N N . LEU A 1 73 ? 0.251 -0.422 -4.818 1.00 85.56 73 LEU A N 1
ATOM 521 C CA . LEU A 1 73 ? -0.930 0.345 -4.434 1.00 85.56 73 LEU A CA 1
ATOM 522 C C . LEU A 1 73 ? -2.122 -0.561 -4.102 1.00 85.56 73 LEU A C 1
ATOM 524 O O . LEU A 1 73 ? -2.810 -0.336 -3.108 1.00 85.56 73 LEU A O 1
ATOM 528 N N . ASN A 1 74 ? -2.342 -1.612 -4.895 1.00 88.38 74 ASN A N 1
ATOM 529 C CA . ASN A 1 74 ? -3.403 -2.583 -4.649 1.00 88.38 74 ASN A CA 1
ATOM 530 C C . ASN A 1 74 ? -3.171 -3.349 -3.339 1.00 88.38 74 ASN A C 1
ATOM 532 O O . ASN A 1 74 ? -4.083 -3.490 -2.528 1.00 88.38 74 ASN A O 1
ATOM 536 N N . THR A 1 75 ? -1.937 -3.791 -3.086 1.00 89.44 75 THR A N 1
ATOM 537 C CA . THR A 1 75 ? -1.576 -4.441 -1.816 1.00 89.44 75 THR A CA 1
ATOM 538 C C . THR A 1 75 ? -1.784 -3.503 -0.631 1.00 89.44 75 THR A C 1
ATOM 540 O O . THR A 1 75 ? -2.377 -3.895 0.374 1.00 89.44 75 THR A O 1
ATOM 543 N N . 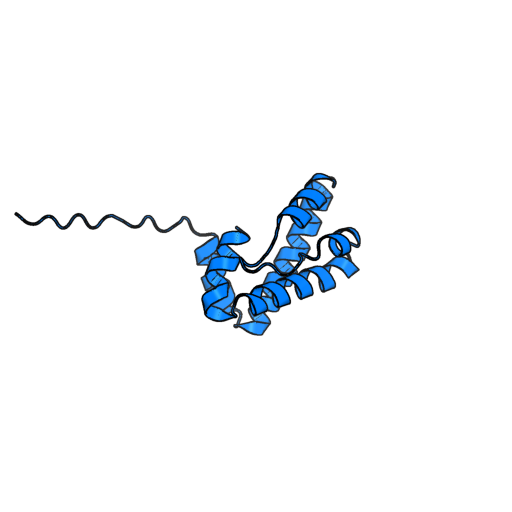PHE A 1 76 ? -1.355 -2.248 -0.764 1.00 85.88 76 PHE A N 1
ATOM 544 C CA . PHE A 1 76 ? -1.547 -1.228 0.259 1.00 85.88 76 PHE A CA 1
ATOM 545 C C . PHE A 1 76 ? -3.031 -1.004 0.560 1.00 85.88 76 PHE A C 1
ATOM 547 O O . PHE A 1 76 ? -3.423 -0.985 1.725 1.00 85.88 76 PHE A O 1
ATOM 554 N N . TYR A 1 77 ? -3.867 -0.898 -0.477 1.00 85.69 77 TYR A N 1
ATOM 555 C CA . TYR A 1 77 ? -5.318 -0.779 -0.341 1.00 85.69 77 TYR A CA 1
ATOM 556 C C . TYR A 1 77 ? -5.916 -1.961 0.419 1.00 85.69 77 TYR A C 1
ATOM 558 O O . TYR A 1 77 ? -6.702 -1.766 1.343 1.00 85.69 77 TYR A O 1
ATOM 566 N N . GLN A 1 78 ? -5.537 -3.186 0.049 1.00 88.75 78 GLN A N 1
ATOM 567 C CA . GLN A 1 78 ? -6.037 -4.395 0.698 1.00 88.75 78 GLN A CA 1
ATOM 568 C C . GLN A 1 78 ? -5.669 -4.410 2.180 1.00 88.75 78 GLN A C 1
ATOM 570 O O . GLN A 1 78 ? -6.542 -4.581 3.029 1.00 88.75 78 GLN A O 1
ATOM 575 N N . LEU A 1 79 ? -4.404 -4.146 2.511 1.00 88.19 79 LEU A N 1
ATOM 576 C CA . LEU A 1 79 ? -3.967 -4.089 3.903 1.00 88.19 79 LEU A CA 1
ATOM 577 C C . LEU A 1 79 ? -4.670 -2.963 4.676 1.00 88.19 79 LEU A C 1
ATOM 579 O O . LEU A 1 79 ? -5.120 -3.183 5.800 1.00 88.19 79 LEU A O 1
ATOM 583 N N . LEU A 1 80 ? -4.836 -1.785 4.073 1.00 85.38 80 LEU A N 1
ATOM 584 C CA . LEU A 1 80 ? -5.549 -0.672 4.695 1.00 85.38 80 LEU A CA 1
ATOM 585 C C . LEU A 1 80 ? -7.020 -1.031 4.956 1.00 85.38 80 LEU A C 1
ATOM 587 O O . LEU A 1 80 ? -7.510 -0.861 6.070 1.00 85.38 80 LEU A O 1
ATOM 591 N N . SER A 1 81 ? -7.688 -1.637 3.975 1.00 87.44 81 SER A N 1
ATOM 592 C CA . SER A 1 81 ? -9.061 -2.132 4.091 1.00 87.44 81 SER A CA 1
ATOM 593 C C . SER A 1 81 ? -9.210 -3.178 5.196 1.00 87.44 81 SER A C 1
ATOM 595 O O . SER A 1 81 ? -10.214 -3.170 5.904 1.00 87.44 81 SER A O 1
ATOM 597 N N . THR A 1 82 ? -8.213 -4.043 5.404 1.00 88.06 82 THR A N 1
ATOM 598 C CA . THR A 1 82 ? -8.228 -4.987 6.535 1.00 88.06 82 THR A CA 1
ATOM 599 C C . THR A 1 82 ? -8.007 -4.313 7.890 1.00 88.06 82 THR A C 1
ATOM 601 O O . THR A 1 82 ? -8.517 -4.800 8.894 1.00 88.06 82 THR A O 1
ATOM 604 N N . LEU A 1 83 ? -7.270 -3.199 7.930 1.00 86.12 83 LEU A N 1
ATOM 605 C CA . LEU A 1 83 ? -6.884 -2.523 9.169 1.00 86.12 83 LEU A CA 1
ATOM 606 C C . LEU A 1 83 ? -7.975 -1.585 9.701 1.00 86.12 83 LEU A C 1
ATOM 608 O O . LEU A 1 83 ? -8.216 -1.544 10.903 1.00 86.12 83 LEU A O 1
ATOM 612 N N . ILE A 1 84 ? -8.615 -0.819 8.814 1.00 83.94 84 ILE A N 1
ATOM 613 C CA . ILE A 1 84 ? -9.587 0.228 9.180 1.00 83.94 84 ILE A CA 1
ATOM 614 C C . ILE A 1 84 ? -10.979 0.020 8.561 1.00 83.94 84 ILE A C 1
ATOM 616 O O . ILE A 1 84 ? -11.895 0.805 8.808 1.00 83.94 84 ILE A O 1
ATOM 620 N N . GLY A 1 85 ? -11.144 -1.027 7.751 1.00 87.25 85 GLY A N 1
ATOM 621 C CA . GLY A 1 85 ? -12.373 -1.335 7.024 1.00 87.25 85 GLY A CA 1
ATOM 622 C C . GLY A 1 85 ? -12.421 -0.733 5.615 1.00 87.25 85 GLY A C 1
ATOM 623 O O . GLY A 1 85 ? -11.902 0.358 5.353 1.00 87.25 85 GLY A O 1
ATOM 624 N N . ALA A 1 86 ? -13.106 -1.436 4.707 1.00 81.75 86 ALA A N 1
ATOM 625 C CA . ALA A 1 86 ? -13.271 -1.034 3.306 1.00 81.75 86 ALA A CA 1
ATOM 626 C C . ALA A 1 86 ? -13.937 0.344 3.171 1.00 81.75 86 ALA A C 1
ATOM 628 O O . ALA A 1 86 ? -13.421 1.220 2.482 1.00 81.75 86 ALA A O 1
ATOM 629 N N . SER A 1 87 ? -15.019 0.591 3.915 1.00 79.88 87 SER A N 1
ATOM 630 C CA . SER A 1 87 ? -15.774 1.849 3.83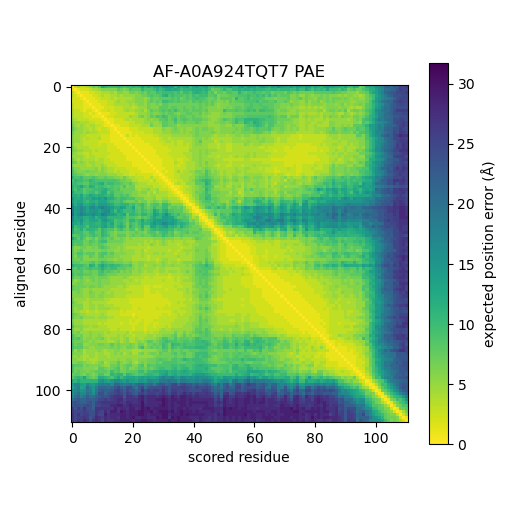5 1.00 79.88 87 SER A CA 1
ATOM 631 C C . SER A 1 87 ? -14.958 3.077 4.255 1.00 79.88 87 SER A C 1
ATOM 633 O O . SER A 1 87 ? -15.134 4.160 3.694 1.00 79.88 87 SER A O 1
ATOM 635 N N . LEU A 1 88 ? -14.069 2.939 5.249 1.00 79.50 88 LEU A N 1
ATOM 636 C CA . LEU A 1 88 ? -13.201 4.040 5.678 1.00 79.50 88 LEU A CA 1
ATOM 637 C C . LEU A 1 88 ? -12.050 4.243 4.687 1.00 79.50 88 LEU A C 1
ATOM 639 O O . LEU A 1 88 ? -11.727 5.379 4.346 1.00 79.50 88 LEU A O 1
ATOM 643 N N . THR A 1 89 ? -11.500 3.142 4.174 1.00 83.44 89 THR A N 1
ATOM 644 C CA . THR A 1 89 ? -10.457 3.138 3.142 1.00 83.44 89 THR A CA 1
ATOM 645 C C . THR A 1 89 ? -10.916 3.867 1.881 1.00 83.44 89 THR A C 1
ATOM 647 O O . THR A 1 89 ? -10.247 4.794 1.429 1.00 83.44 89 THR A O 1
ATOM 650 N N . GLU A 1 90 ? -12.099 3.538 1.359 1.00 81.88 90 GLU A N 1
ATOM 651 C CA . GLU A 1 90 ? -12.676 4.208 0.188 1.00 81.88 90 GLU A CA 1
ATOM 652 C C . GLU A 1 90 ? -12.907 5.703 0.423 1.00 81.88 90 GLU A C 1
ATOM 654 O O . GLU A 1 90 ? -12.609 6.521 -0.448 1.00 81.88 90 GLU A O 1
ATOM 659 N N . ARG A 1 91 ? -13.412 6.088 1.603 1.00 80.25 91 ARG A N 1
ATOM 660 C CA . ARG A 1 91 ? -13.638 7.501 1.953 1.00 80.25 91 ARG A CA 1
ATOM 661 C C . ARG A 1 91 ? -12.337 8.295 2.020 1.00 80.25 91 ARG A C 1
ATOM 663 O O . ARG A 1 91 ? -12.289 9.410 1.505 1.00 80.25 91 ARG A O 1
ATOM 670 N N . LEU A 1 92 ? -11.298 7.733 2.635 1.00 80.69 92 LEU A N 1
ATOM 671 C CA . LEU A 1 92 ? -9.984 8.369 2.730 1.00 80.69 92 LEU A CA 1
ATOM 672 C C . LEU A 1 92 ? -9.353 8.531 1.355 1.00 80.69 92 LEU A C 1
ATOM 674 O O . LEU A 1 92 ? -8.898 9.615 1.008 1.00 80.69 92 LEU A O 1
ATOM 678 N N . LEU A 1 93 ? -9.386 7.478 0.543 1.00 76.56 93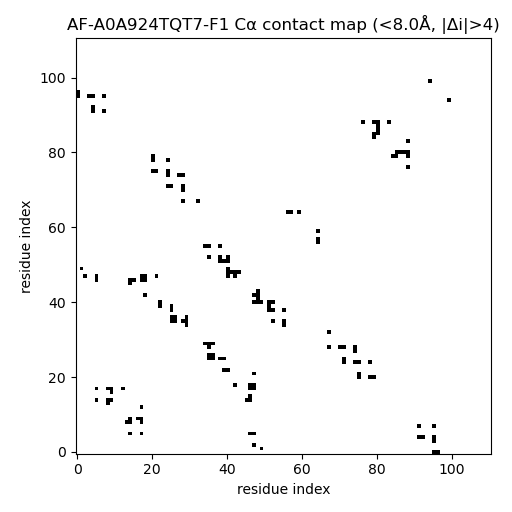 LEU A N 1
ATOM 679 C CA . LEU A 1 93 ? -8.820 7.526 -0.798 1.00 76.56 93 LEU A CA 1
ATOM 680 C C . LEU A 1 93 ? -9.596 8.465 -1.708 1.00 76.56 93 LEU A C 1
ATOM 682 O O . LEU A 1 93 ? -8.973 9.208 -2.455 1.00 76.56 93 LEU A O 1
ATOM 686 N N . ARG A 1 94 ? -10.926 8.528 -1.592 1.00 77.25 94 ARG A N 1
ATOM 687 C CA . ARG A 1 94 ? -11.731 9.535 -2.295 1.00 77.25 94 ARG A CA 1
ATOM 688 C C . ARG A 1 94 ? -11.354 10.958 -1.881 1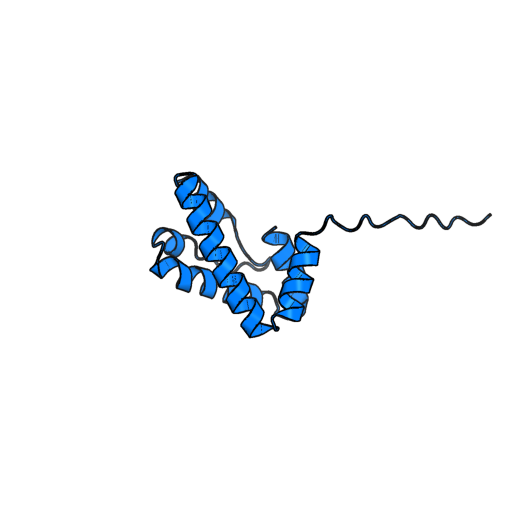.00 77.25 94 ARG A C 1
ATOM 690 O O . ARG A 1 94 ? -11.359 11.839 -2.728 1.00 77.25 94 ARG A O 1
ATOM 697 N N . SER A 1 95 ? -11.004 11.184 -0.615 1.00 71.88 95 SER A N 1
ATOM 698 C CA . SER A 1 95 ? -10.520 12.488 -0.143 1.00 71.88 95 SER A CA 1
ATOM 699 C C . SER A 1 95 ? -9.118 12.834 -0.651 1.00 71.88 95 SER A C 1
ATOM 701 O O . SER A 1 95 ? -8.803 14.014 -0.746 1.00 71.88 95 SER A O 1
ATOM 703 N N . VAL A 1 96 ? -8.283 11.833 -0.942 1.00 72.81 96 VAL A N 1
ATOM 704 C CA . VAL A 1 96 ? -6.926 12.017 -1.484 1.00 72.81 96 VAL A CA 1
ATOM 705 C C . VAL A 1 96 ? -6.932 12.152 -3.013 1.00 72.81 96 VAL A C 1
ATOM 707 O O . VAL A 1 96 ? -6.111 12.871 -3.567 1.00 72.81 96 VAL A O 1
ATOM 710 N N . TRP A 1 97 ? -7.846 11.465 -3.706 1.00 68.31 97 TRP A N 1
ATOM 711 C CA . TRP A 1 97 ? -7.989 11.520 -5.168 1.00 68.31 97 TRP A CA 1
ATOM 712 C C . TRP A 1 97 ? -8.944 12.602 -5.664 1.00 68.31 97 TRP A C 1
ATOM 714 O O . TRP A 1 97 ? -8.903 12.963 -6.840 1.00 68.31 97 TRP A O 1
ATOM 724 N N . GLY A 1 98 ? -9.853 13.067 -4.808 1.00 59.47 98 GLY A N 1
ATOM 725 C CA . GLY A 1 98 ? -10.726 14.187 -5.123 1.00 59.47 98 GLY A CA 1
ATOM 726 C C . GLY A 1 98 ? -9.908 15.473 -5.262 1.00 59.47 98 GLY A C 1
ATOM 727 O O . GLY A 1 98 ? -8.869 15.600 -4.613 1.00 59.47 98 GLY A O 1
ATOM 728 N N . PRO A 1 99 ? -10.351 16.442 -6.085 1.00 51.81 99 PRO A N 1
ATOM 729 C CA . PRO A 1 99 ? -9.728 17.759 -6.088 1.00 51.81 99 PRO A CA 1
ATOM 730 C C . PRO A 1 99 ? -9.701 18.286 -4.646 1.00 51.81 99 PRO A C 1
ATOM 732 O O . PRO A 1 99 ? -10.687 18.063 -3.929 1.00 51.81 99 PRO A O 1
ATOM 735 N N . PRO A 1 100 ? -8.617 18.959 -4.202 1.00 48.34 100 PRO A N 1
ATOM 736 C CA . PRO A 1 100 ? -8.614 19.607 -2.901 1.00 48.34 100 PRO A CA 1
ATOM 737 C C . PRO A 1 100 ? -9.857 20.480 -2.884 1.00 48.34 100 PRO A C 1
ATOM 739 O O . PRO A 1 100 ? -10.005 21.346 -3.749 1.00 48.34 100 PRO A O 1
ATOM 742 N N . LEU A 1 101 ? -10.804 20.159 -1.998 1.00 49.66 101 LEU A N 1
ATOM 743 C CA . LEU A 1 101 ? -12.031 20.924 -1.862 1.00 49.66 101 LEU A CA 1
ATOM 744 C C . LEU A 1 101 ? -11.569 22.345 -1.612 1.00 49.66 101 LEU A C 1
ATOM 746 O O . LEU A 1 101 ? -11.008 22.633 -0.556 1.00 49.66 101 LEU A O 1
ATOM 750 N N . SER A 1 102 ? -11.703 23.169 -2.652 1.00 45.22 102 SER A N 1
ATOM 751 C CA . SER A 1 102 ? -11.335 24.567 -2.647 1.00 45.22 102 SER A CA 1
ATOM 752 C C . SER A 1 102 ? -11.971 25.130 -1.394 1.00 45.22 102 SER A C 1
ATOM 754 O O . SER A 1 102 ? -13.198 25.206 -1.313 1.00 45.22 102 SER A O 1
ATOM 756 N N . SER A 1 103 ? -11.151 25.409 -0.381 1.00 45.12 103 SER A N 1
ATOM 757 C CA . SER A 1 103 ? -11.615 26.083 0.817 1.00 45.12 103 SER A CA 1
ATOM 758 C C . SER A 1 103 ? -12.071 27.442 0.324 1.00 45.12 103 SER A C 1
ATOM 760 O O . SER A 1 103 ? -11.257 28.309 0.009 1.00 45.12 103 SER A O 1
ATOM 762 N N . ALA A 1 104 ? -13.375 27.568 0.092 1.00 50.09 104 ALA A N 1
ATOM 763 C CA . ALA A 1 104 ? -13.987 28.827 -0.248 1.00 50.09 104 ALA A CA 1
ATOM 764 C C . ALA A 1 104 ? -13.628 29.787 0.890 1.00 50.09 104 ALA A C 1
ATOM 766 O O . ALA A 1 104 ? -13.936 29.475 2.046 1.00 50.09 104 ALA A O 1
ATOM 767 N N . PRO A 1 105 ? -12.985 30.936 0.625 1.00 46.34 105 PRO A N 1
ATOM 768 C CA . PRO A 1 105 ? -12.953 31.968 1.631 1.00 46.34 105 PRO A CA 1
ATOM 769 C C . PRO A 1 105 ? -14.404 32.421 1.776 1.00 46.34 105 PRO A C 1
ATOM 771 O O . PRO A 1 105 ? -14.958 33.074 0.892 1.00 46.34 105 PRO A O 1
ATOM 774 N N . ALA A 1 106 ? -15.046 32.023 2.872 1.00 53.44 106 ALA A N 1
ATOM 775 C CA . ALA A 1 106 ? -16.251 32.675 3.342 1.00 53.44 106 ALA A CA 1
ATOM 776 C C . ALA A 1 106 ? -15.853 34.121 3.666 1.00 53.44 106 ALA A C 1
ATOM 778 O O . ALA A 1 106 ? -15.439 34.432 4.781 1.00 53.44 106 ALA A O 1
ATOM 779 N N . GLN A 1 107 ? -15.897 34.992 2.655 1.00 55.44 107 GLN A N 1
ATOM 780 C CA . GLN A 1 107 ? -15.817 36.434 2.825 1.00 55.44 107 GLN A CA 1
ATOM 781 C C . GLN A 1 107 ? -17.108 36.873 3.507 1.00 55.44 107 GLN A C 1
ATOM 783 O O . GLN A 1 107 ? -18.056 37.328 2.878 1.00 55.44 107 GLN A O 1
ATOM 788 N N . ASN A 1 108 ? -17.154 36.673 4.819 1.00 51.62 108 ASN A N 1
ATOM 789 C CA . ASN A 1 108 ? -18.083 37.374 5.671 1.00 51.62 108 ASN A CA 1
ATOM 790 C C . ASN A 1 108 ? -17.386 38.668 6.092 1.00 51.62 108 ASN A C 1
ATOM 792 O O . ASN A 1 108 ? -16.671 38.721 7.090 1.00 51.62 108 ASN A O 1
ATOM 796 N N . THR A 1 109 ? -17.517 39.697 5.262 1.00 54.69 109 THR A N 1
ATOM 797 C CA . THR A 1 109 ? -17.292 41.074 5.698 1.00 54.69 109 THR A CA 1
ATOM 798 C C . THR A 1 109 ? -18.643 41.758 5.599 1.00 54.69 109 THR A C 1
ATOM 800 O O . THR A 1 109 ? -19.051 42.222 4.538 1.00 54.69 109 THR A O 1
ATOM 803 N N . SER A 1 110 ? -19.381 41.682 6.704 1.00 50.97 110 SER A N 1
ATOM 804 C CA . SER A 1 110 ? -20.617 42.429 6.916 1.00 50.97 110 SER A CA 1
ATOM 805 C C . SER A 1 110 ? -20.295 43.932 7.032 1.00 50.97 110 SER A C 1
ATOM 807 O O . SER 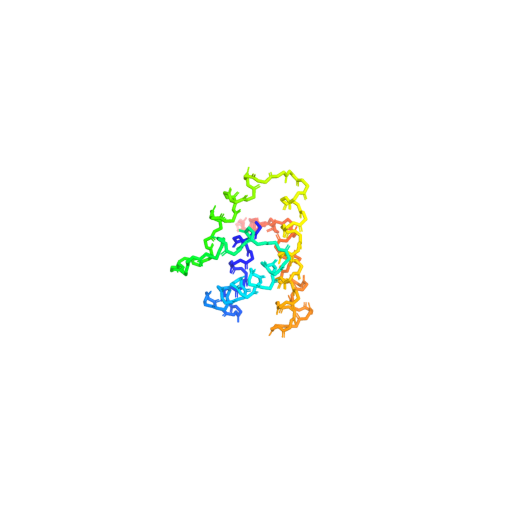A 1 110 ? -19.230 44.254 7.568 1.00 50.97 110 SER A O 1
ATOM 809 N N . PRO A 1 111 ? -21.169 44.827 6.531 1.00 63.03 111 PRO A N 1
ATOM 810 C CA . PRO A 1 111 ? -21.053 46.278 6.704 1.00 63.03 111 PRO A CA 1
ATOM 811 C C . PRO A 1 111 ? -21.328 46.739 8.140 1.00 63.03 111 PRO A C 1
ATOM 813 O O . PRO A 1 111 ? -21.981 45.977 8.896 1.00 63.03 111 PRO A O 1
#

Radius of gyration: 16.64 Å; Cα contacts (8 Å, |Δi|>4): 86; chains: 1; bounding box: 37×58×32 Å

Solvent-accessible surface area (backbone atoms only — not comparable to full-atom values): 6483 Å² total; per-residue (Å²): 102,76,68,49,49,49,64,67,38,32,86,77,54,32,58,68,41,53,46,52,48,48,49,50,19,38,60,60,41,20,79,81,38,63,77,42,58,78,34,64,55,65,91,44,100,93,32,83,57,56,64,58,43,53,56,53,40,70,74,43,54,73,68,55,31,50,54,51,51,50,50,36,51,51,44,37,49,52,54,44,22,72,74,70,33,56,73,51,42,53,55,53,49,49,64,59,72,41,75,78,77,73,77,70,80,79,80,79,76,79,135

pLDDT: mean 75.97, std 12.22, range [45.12, 89.44]

Sequence (111 aa):
MLQEMNTALRPIIGVRGVEALYSRSVHITSTQWAMLAASTAPATPDGLETGALQSLLAQCSPAEALACSNALLNTFYQLLSTLIGASLTERLLRSVWGPPLSSAPAQNTSP